Protein AF-A0A811QX84-F1 (afdb_monomer)

Sequence (58 aa):
MVGAGCKVKIWITDWFVQLNNKMGGDLKKIQTVGRYMIEIWKAAGMNLDRVEFLWSRA

Solvent-accessible surface area (backbone atoms only — not comparable to full-atom values): 3483 Å² total; per-residue (Å²): 96,63,94,75,72,40,75,46,76,47,76,45,51,48,57,62,42,30,76,67,47,45,81,78,39,38,56,71,60,46,50,50,51,51,53,50,51,53,54,50,44,51,75,72,66,55,64,64,94,42,44,45,83,44,70,51,77,128

Radius of gyration: 12.97 Å; C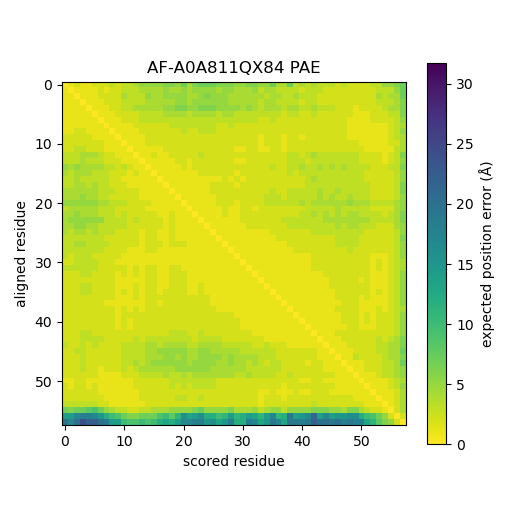α contacts (8 Å, |Δi|>4): 63; chains: 1; bounding box: 28×22×34 Å

InterPro domains:
  IPR014729 Rossmann-like alpha/beta/alpha sandwich fold [G3DSA:3.40.50.620] (1-58)
  IPR050489 Tyrosine--tRNA ligase [PTHR46264] (1-56)

Structure (mmCIF, N/CA/C/O backbone):
data_AF-A0A811QX84-F1
#
_entry.id   AF-A0A811QX84-F1
#
loop_
_atom_site.group_PDB
_atom_site.id
_atom_site.type_symbol
_atom_site.label_atom_id
_atom_site.label_alt_id
_atom_site.label_comp_id
_atom_site.label_asym_id
_atom_site.label_entity_id
_atom_site.label_seq_id
_atom_site.pdbx_PDB_ins_code
_atom_site.Cartn_x
_atom_site.Cartn_y
_atom_site.Cartn_z
_atom_site.occupancy
_atom_site.B_iso_or_equiv
_atom_site.auth_seq_id
_atom_site.auth_comp_id
_atom_site.auth_asym_id
_atom_site.auth_atom_id
_atom_site.pdbx_PDB_model_num
ATOM 1 N N . MET A 1 1 ? -1.072 -7.323 16.063 1.00 93.62 1 MET A N 1
ATOM 2 C CA . MET A 1 1 ? -1.045 -5.840 16.050 1.00 93.62 1 MET A CA 1
ATOM 3 C C . MET A 1 1 ? -2.446 -5.245 16.065 1.00 93.62 1 MET A C 1
ATOM 5 O O . MET A 1 1 ? -2.816 -4.696 17.089 1.00 93.62 1 MET A O 1
ATOM 9 N N . VAL A 1 2 ? -3.246 -5.390 14.998 1.00 96.25 2 VAL A N 1
ATOM 10 C CA . VAL A 1 2 ? -4.616 -4.829 14.959 1.00 96.25 2 VAL A CA 1
ATOM 11 C C . VAL A 1 2 ? -5.496 -5.372 16.092 1.00 96.25 2 VAL A C 1
ATOM 13 O O . VAL A 1 2 ? -6.074 -4.589 16.836 1.00 96.25 2 VAL A O 1
ATOM 16 N N . GLY A 1 3 ? -5.514 -6.695 16.305 1.00 96.19 3 GLY A N 1
ATOM 17 C CA . GLY A 1 3 ? -6.245 -7.313 17.426 1.00 96.19 3 GLY A CA 1
ATOM 18 C C . GLY A 1 3 ? -5.723 -6.936 18.821 1.00 96.19 3 GLY A C 1
ATOM 19 O O . GLY A 1 3 ? -6.416 -7.145 19.804 1.00 96.19 3 GLY A O 1
ATOM 20 N N . ALA A 1 4 ? -4.530 -6.340 18.903 1.00 97.38 4 ALA A N 1
ATOM 21 C CA . ALA A 1 4 ? -3.951 -5.809 20.138 1.00 97.38 4 ALA A CA 1
ATOM 22 C C . ALA A 1 4 ? -4.167 -4.285 20.284 1.00 97.38 4 ALA A C 1
ATOM 24 O O . ALA A 1 4 ? -3.545 -3.652 21.128 1.00 97.38 4 ALA A O 1
ATOM 25 N N . GLY A 1 5 ? -5.007 -3.673 19.438 1.00 96.94 5 GLY A N 1
ATOM 26 C CA . GLY A 1 5 ? -5.356 -2.250 19.503 1.00 96.94 5 GLY A CA 1
ATOM 27 C C . GLY A 1 5 ? -4.452 -1.301 18.705 1.00 96.94 5 GLY A C 1
ATOM 28 O O . GLY A 1 5 ? -4.744 -0.106 18.640 1.00 96.94 5 GLY A O 1
ATOM 29 N N . CYS A 1 6 ? -3.394 -1.789 18.048 1.00 97.50 6 CYS A N 1
ATOM 30 C CA . CYS A 1 6 ? -2.494 -0.939 17.264 1.00 97.50 6 CYS A CA 1
ATOM 31 C C . CYS A 1 6 ? -3.126 -0.492 15.935 1.00 97.50 6 CYS A C 1
ATOM 33 O O . CYS A 1 6 ? -3.783 -1.281 15.252 1.00 97.50 6 CYS A O 1
ATOM 35 N N . LYS A 1 7 ? -2.832 0.744 15.511 1.00 97.06 7 LYS A N 1
ATOM 36 C CA . LYS A 1 7 ? -2.938 1.149 14.100 1.00 97.06 7 LYS A CA 1
ATOM 37 C C . LYS A 1 7 ? -1.652 0.748 13.378 1.00 97.06 7 LYS A C 1
ATOM 39 O O . LYS A 1 7 ? -0.566 0.947 13.918 1.00 97.06 7 LYS A O 1
ATOM 44 N N . VAL A 1 8 ? -1.769 0.172 12.189 1.00 97.62 8 VAL A N 1
ATOM 45 C CA . VAL A 1 8 ? -0.634 -0.353 11.421 1.00 97.62 8 VAL A CA 1
ATOM 46 C C . VAL A 1 8 ? -0.453 0.473 10.155 1.00 97.62 8 VAL A C 1
ATOM 48 O O . VAL A 1 8 ? -1.418 0.763 9.455 1.00 97.62 8 VAL A O 1
ATOM 51 N N . LYS A 1 9 ? 0.794 0.826 9.843 1.00 97.06 9 LYS A N 1
ATOM 52 C CA . LYS A 1 9 ? 1.173 1.434 8.566 1.00 97.06 9 LYS A CA 1
ATOM 53 C C . LYS A 1 9 ? 2.046 0.441 7.810 1.00 97.06 9 LYS A C 1
ATOM 55 O O . LYS A 1 9 ? 3.054 -0.012 8.348 1.00 97.06 9 LYS A O 1
ATOM 60 N N . ILE A 1 10 ? 1.661 0.100 6.588 1.00 96.81 10 ILE A N 1
ATOM 61 C CA . ILE A 1 10 ? 2.432 -0.769 5.698 1.00 96.81 10 ILE A CA 1
ATOM 62 C C . ILE A 1 10 ? 3.094 0.114 4.647 1.00 96.81 10 ILE A C 1
ATOM 64 O O . ILE A 1 10 ? 2.416 0.813 3.896 1.00 96.81 10 ILE A O 1
ATOM 68 N N . TRP A 1 11 ? 4.423 0.088 4.607 1.00 96.88 11 TRP A N 1
ATOM 69 C CA . TRP A 1 11 ? 5.214 0.870 3.663 1.00 96.88 11 TRP A CA 1
ATOM 70 C C . TRP A 1 11 ? 5.488 0.064 2.389 1.00 96.88 11 TRP A C 1
ATOM 72 O O . TRP A 1 11 ? 6.154 -0.969 2.425 1.00 96.88 11 TRP A O 1
ATOM 82 N N . ILE A 1 12 ? 4.985 0.549 1.258 1.00 96.94 12 ILE A N 1
ATOM 83 C CA . ILE A 1 12 ? 5.283 0.055 -0.083 1.00 96.94 12 ILE A CA 1
ATOM 84 C C . ILE A 1 12 ? 6.534 0.783 -0.578 1.00 96.94 12 ILE A C 1
ATOM 86 O O .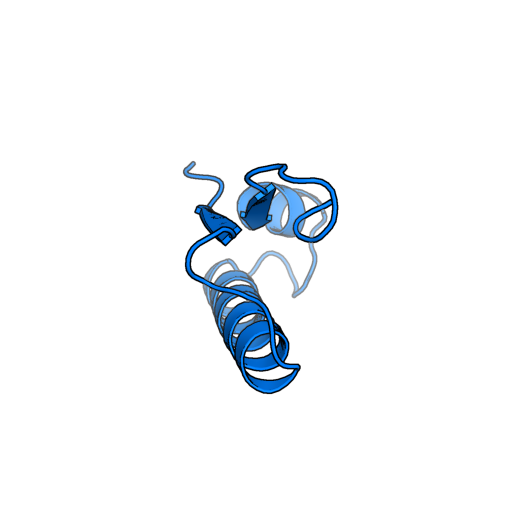 ILE A 1 12 ? 6.479 1.943 -0.981 1.00 96.94 12 ILE A O 1
ATOM 90 N N . THR A 1 13 ? 7.674 0.103 -0.501 1.00 95.88 13 THR A N 1
ATOM 91 C CA . THR A 1 13 ? 9.013 0.656 -0.750 1.00 95.88 13 THR A CA 1
ATOM 92 C C . THR A 1 13 ? 9.436 0.563 -2.225 1.00 95.88 13 THR A C 1
ATOM 94 O O . THR A 1 13 ? 10.483 0.001 -2.544 1.00 95.88 13 THR A O 1
ATOM 97 N N . ASP A 1 14 ? 8.633 1.089 -3.151 1.00 94.44 14 ASP A N 1
ATOM 98 C CA . ASP A 1 14 ? 8.892 1.010 -4.598 1.00 94.44 14 ASP A CA 1
ATOM 99 C C . ASP A 1 14 ? 10.259 1.578 -5.023 1.00 94.44 14 ASP A C 1
ATOM 101 O O . ASP A 1 14 ? 10.958 0.928 -5.804 1.00 94.44 14 ASP A O 1
ATOM 105 N N . TRP A 1 15 ? 10.709 2.695 -4.442 1.00 93.88 15 TRP A N 1
ATOM 106 C CA . TRP A 1 15 ? 12.050 3.243 -4.698 1.00 93.88 15 TRP A CA 1
ATOM 107 C C . TRP A 1 15 ? 13.177 2.299 -4.249 1.00 93.88 15 TRP A C 1
ATOM 109 O O . TRP A 1 15 ? 14.139 2.067 -4.978 1.00 93.88 15 TRP A O 1
ATOM 119 N N . PHE A 1 16 ? 13.058 1.680 -3.069 1.00 94.81 16 PHE A N 1
ATOM 120 C CA . PHE A 1 16 ? 14.062 0.714 -2.599 1.00 94.81 16 PHE A CA 1
ATOM 121 C C . PHE A 1 16 ? 14.064 -0.562 -3.440 1.00 94.81 16 PHE A C 1
ATOM 123 O O . PHE A 1 16 ? 15.108 -1.177 -3.650 1.00 94.81 16 PHE A O 1
ATOM 130 N N . VAL A 1 17 ? 12.899 -0.988 -3.925 1.00 95.44 17 VAL A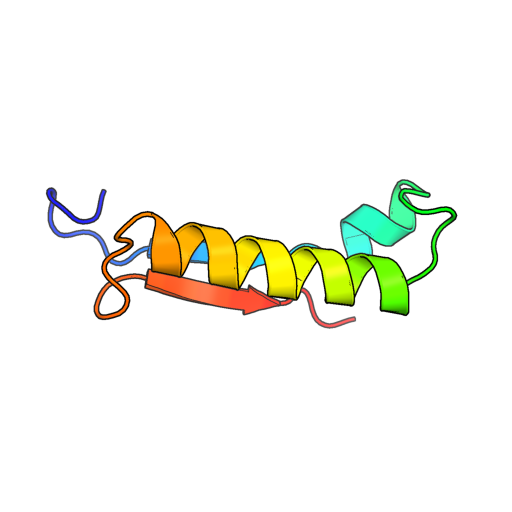 N 1
ATOM 131 C CA . VAL A 1 17 ? 12.794 -2.121 -4.849 1.00 95.44 17 VAL A CA 1
ATOM 132 C C . VAL A 1 17 ? 13.485 -1.782 -6.174 1.00 95.44 17 VAL A C 1
ATOM 134 O O . VAL A 1 17 ? 14.207 -2.629 -6.703 1.00 95.44 17 VAL A O 1
ATOM 137 N N . GLN A 1 18 ? 13.342 -0.543 -6.655 1.00 95.31 18 GLN A N 1
ATOM 138 C CA . GLN A 1 18 ? 14.041 -0.046 -7.839 1.00 95.31 18 GLN A CA 1
ATOM 139 C C . GLN A 1 18 ? 15.562 0.001 -7.635 1.00 95.31 18 GLN A C 1
ATOM 141 O O . GLN A 1 18 ? 16.290 -0.521 -8.477 1.00 95.31 18 GLN A O 1
ATOM 146 N N . LEU A 1 19 ? 16.044 0.536 -6.504 1.00 95.44 19 LEU A N 1
ATOM 147 C CA . LEU A 1 19 ? 17.473 0.562 -6.144 1.00 95.44 19 LEU A CA 1
ATOM 148 C C . LEU A 1 19 ? 18.102 -0.838 -6.124 1.00 95.44 19 LEU A C 1
ATOM 150 O O . LEU A 1 19 ? 19.259 -1.010 -6.492 1.00 95.44 19 LEU A O 1
ATOM 154 N N . ASN A 1 20 ? 17.325 -1.850 -5.738 1.00 97.06 20 ASN A N 1
ATOM 155 C CA . ASN A 1 20 ? 17.761 -3.246 -5.718 1.00 97.06 20 ASN A CA 1
ATOM 156 C C . ASN A 1 20 ? 17.633 -3.953 -7.080 1.00 97.06 20 ASN A C 1
ATOM 158 O O . ASN A 1 20 ? 17.696 -5.181 -7.140 1.00 97.06 20 ASN A O 1
ATOM 162 N N . ASN A 1 21 ? 17.403 -3.206 -8.163 1.00 96.62 21 ASN A N 1
ATOM 163 C CA . ASN A 1 21 ? 17.256 -3.703 -9.532 1.00 96.62 21 ASN A CA 1
ATOM 164 C C . ASN A 1 21 ? 16.200 -4.818 -9.698 1.00 96.62 21 ASN A C 1
ATOM 166 O O . ASN A 1 21 ? 16.234 -5.617 -10.639 1.00 96.62 21 ASN A O 1
ATOM 170 N N . LYS A 1 22 ? 15.222 -4.894 -8.786 1.00 97.62 22 LYS A N 1
ATOM 171 C CA . LYS A 1 22 ? 14.109 -5.838 -8.924 1.00 97.62 22 LYS A CA 1
ATOM 172 C C . LYS A 1 22 ? 13.253 -5.421 -10.110 1.00 97.62 22 LYS A C 1
ATOM 174 O O . LYS A 1 22 ? 13.085 -4.235 -10.380 1.00 97.62 22 LYS A O 1
ATOM 179 N N . MET A 1 23 ? 12.718 -6.407 -10.829 1.00 96.19 23 MET A N 1
ATOM 180 C CA . MET A 1 23 ? 11.973 -6.178 -12.076 1.00 96.19 23 MET A CA 1
ATOM 181 C C . MET A 1 23 ? 12.783 -5.392 -13.127 1.00 96.19 23 MET A C 1
ATOM 183 O O . MET A 1 23 ? 12.202 -4.682 -13.944 1.00 96.19 23 MET A O 1
ATOM 187 N N . GLY A 1 24 ? 14.119 -5.493 -13.087 1.00 97.38 24 GLY A N 1
ATOM 188 C CA . GLY A 1 24 ? 15.023 -4.738 -13.960 1.00 97.38 24 GLY A CA 1
ATOM 189 C C . GLY A 1 24 ? 15.025 -3.229 -13.696 1.00 97.38 24 GLY A C 1
ATOM 190 O O . GLY A 1 24 ? 15.300 -2.461 -14.611 1.00 97.38 24 GLY A O 1
ATOM 191 N N . GLY A 1 25 ? 14.629 -2.792 -12.494 1.00 96.12 25 GLY A N 1
ATOM 192 C CA . GLY A 1 25 ? 14.536 -1.371 -12.144 1.00 96.12 25 GLY A CA 1
ATOM 193 C C . GLY A 1 25 ? 13.338 -0.643 -12.772 1.00 96.12 25 GLY A C 1
ATOM 194 O O . GLY A 1 25 ? 13.238 0.582 -12.673 1.00 96.12 25 GLY A O 1
ATOM 195 N N . ASP A 1 26 ? 12.413 -1.372 -13.404 1.00 97.31 26 ASP A N 1
ATOM 196 C CA . ASP A 1 26 ? 11.206 -0.809 -14.011 1.00 97.31 26 ASP A CA 1
ATOM 197 C C . ASP A 1 26 ? 10.191 -0.409 -12.928 1.00 97.31 26 ASP A C 1
ATOM 199 O O . ASP A 1 26 ? 9.426 -1.231 -12.409 1.00 97.31 26 ASP A O 1
ATOM 203 N N . LEU A 1 27 ? 10.166 0.887 -12.606 1.00 95.50 27 LEU A N 1
ATOM 204 C CA . LEU A 1 27 ? 9.296 1.445 -11.572 1.00 95.50 27 LEU A CA 1
ATOM 205 C C . LEU A 1 27 ? 7.808 1.188 -11.847 1.00 95.50 27 LEU A C 1
ATOM 207 O O . LEU A 1 27 ? 7.047 0.935 -10.914 1.00 95.50 27 LEU A O 1
ATOM 211 N N . LYS A 1 28 ? 7.372 1.178 -13.113 1.00 96.06 28 LYS A N 1
ATOM 212 C CA . LYS A 1 28 ? 5.960 0.938 -13.449 1.00 96.06 28 LYS A CA 1
ATOM 213 C C . LYS A 1 28 ? 5.557 -0.496 -13.122 1.00 96.06 28 LYS A C 1
ATOM 215 O O . LYS A 1 28 ? 4.470 -0.719 -12.577 1.00 96.06 28 LYS A O 1
ATOM 220 N N . LYS A 1 29 ? 6.428 -1.469 -13.409 1.00 97.75 29 LYS A N 1
ATOM 221 C CA . LYS A 1 29 ? 6.209 -2.872 -13.020 1.00 97.75 29 LYS A CA 1
ATOM 222 C C . LYS A 1 29 ? 6.210 -3.030 -11.507 1.00 97.75 29 LYS A C 1
ATOM 224 O O . LYS A 1 29 ? 5.307 -3.668 -10.973 1.00 97.75 29 LYS A O 1
ATOM 229 N N . ILE A 1 30 ? 7.157 -2.399 -10.816 1.00 97.75 30 ILE A N 1
ATOM 230 C CA . ILE A 1 30 ? 7.244 -2.431 -9.349 1.00 97.75 30 ILE A CA 1
ATOM 231 C C . ILE A 1 30 ? 5.959 -1.892 -8.716 1.00 97.75 30 ILE A C 1
ATOM 233 O O . ILE A 1 30 ? 5.357 -2.557 -7.876 1.00 97.75 30 ILE A O 1
ATOM 237 N N . GLN A 1 31 ? 5.483 -0.730 -9.159 1.00 97.00 31 GLN A N 1
ATOM 238 C CA . GLN A 1 31 ? 4.248 -0.141 -8.646 1.00 97.00 31 GLN A CA 1
ATOM 239 C C . GLN A 1 31 ? 3.012 -0.976 -8.991 1.00 97.00 31 GLN A C 1
ATOM 241 O O . GLN A 1 31 ? 2.061 -1.035 -8.213 1.00 97.00 31 GLN A O 1
ATOM 246 N N . THR A 1 32 ? 3.016 -1.657 -10.137 1.00 97.94 32 THR A N 1
ATOM 247 C CA . THR A 1 32 ? 1.944 -2.595 -10.498 1.00 97.94 32 THR A CA 1
ATOM 248 C C . THR A 1 32 ? 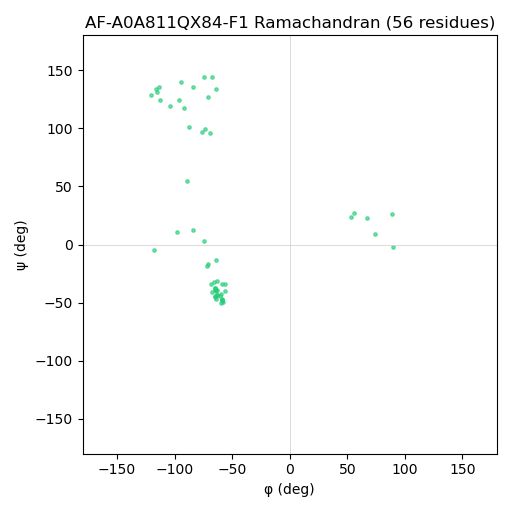1.905 -3.778 -9.536 1.00 97.94 32 THR A C 1
ATOM 250 O O . THR A 1 32 ? 0.838 -4.095 -9.016 1.00 97.94 32 THR A O 1
ATOM 253 N N . VAL A 1 33 ? 3.061 -4.362 -9.212 1.00 97.75 33 VAL A N 1
ATOM 254 C CA . VAL A 1 33 ? 3.164 -5.423 -8.199 1.00 97.75 33 VAL A CA 1
ATOM 255 C C . VAL A 1 33 ? 2.773 -4.906 -6.812 1.00 97.75 33 VAL A C 1
ATOM 257 O O . VAL A 1 33 ? 2.055 -5.591 -6.095 1.00 97.75 33 VAL A O 1
ATOM 260 N N . GLY A 1 34 ? 3.170 -3.687 -6.436 1.00 97.50 34 GLY A N 1
ATOM 261 C CA . GLY A 1 34 ? 2.776 -3.085 -5.159 1.00 97.50 34 GLY A CA 1
ATOM 262 C C . GLY A 1 34 ? 1.257 -2.928 -5.022 1.00 97.50 34 GLY A C 1
ATOM 263 O O . GLY A 1 34 ? 0.693 -3.310 -3.999 1.00 97.50 34 GLY A O 1
ATOM 264 N N . ARG A 1 35 ? 0.569 -2.455 -6.073 1.00 98.19 35 ARG A N 1
ATOM 265 C CA . ARG A 1 35 ? -0.906 -2.406 -6.110 1.00 98.19 35 ARG A CA 1
ATOM 266 C C . ARG A 1 35 ? -1.518 -3.803 -6.037 1.00 98.19 35 ARG A C 1
ATOM 268 O O . ARG A 1 35 ? -2.453 -4.010 -5.277 1.00 98.19 35 ARG A O 1
ATOM 275 N N . TYR A 1 36 ? -0.959 -4.763 -6.770 1.00 98.31 36 TYR A N 1
ATOM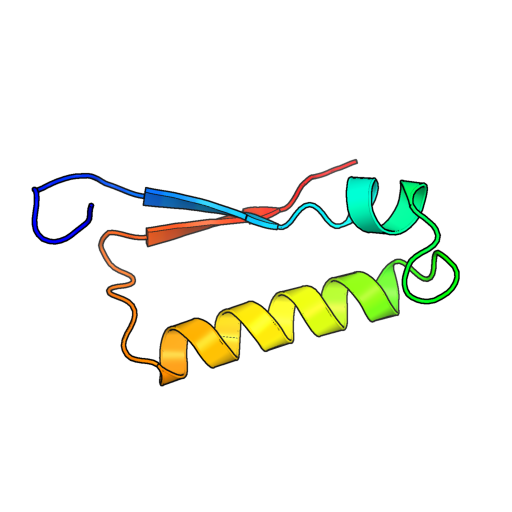 276 C CA . TYR A 1 36 ? -1.401 -6.155 -6.723 1.00 98.31 36 TYR A CA 1
ATOM 277 C C . TYR A 1 36 ? -1.284 -6.760 -5.312 1.00 98.31 36 TYR A C 1
ATOM 279 O O . TYR A 1 36 ? -2.226 -7.385 -4.834 1.00 98.31 36 TYR A O 1
ATOM 287 N N . MET A 1 37 ? -0.182 -6.507 -4.598 1.00 98.12 37 MET A N 1
ATOM 288 C CA . MET A 1 37 ? -0.006 -6.950 -3.208 1.00 98.12 37 MET A CA 1
ATOM 289 C C . MET A 1 37 ? -1.033 -6.321 -2.260 1.00 98.12 37 MET A C 1
ATOM 291 O O . MET A 1 37 ? -1.556 -7.013 -1.388 1.00 98.12 37 MET A O 1
ATOM 295 N N . ILE A 1 38 ? -1.371 -5.040 -2.455 1.00 97.81 38 ILE A N 1
ATOM 296 C CA . ILE A 1 38 ? -2.450 -4.381 -1.704 1.00 97.81 38 ILE A CA 1
ATOM 297 C C . ILE A 1 38 ? -3.780 -5.111 -1.910 1.00 97.81 38 ILE A C 1
ATOM 299 O O . ILE A 1 38 ? -4.465 -5.403 -0.930 1.00 97.81 38 ILE A O 1
ATOM 303 N N . GLU A 1 39 ? -4.134 -5.450 -3.150 1.00 98.31 39 GLU A N 1
ATOM 304 C CA . GLU A 1 39 ? -5.372 -6.188 -3.429 1.00 98.31 39 GLU A CA 1
ATOM 305 C C . GLU A 1 39 ? -5.360 -7.605 -2.833 1.00 98.31 39 GLU A C 1
ATOM 307 O O . GLU A 1 39 ? -6.368 -8.030 -2.270 1.00 98.31 39 GLU A O 1
ATOM 312 N N . ILE A 1 40 ? -4.218 -8.306 -2.845 1.00 98.38 40 ILE A N 1
ATOM 313 C CA . ILE A 1 40 ? -4.078 -9.601 -2.156 1.00 98.38 40 ILE A CA 1
ATOM 314 C C . ILE A 1 40 ? -4.360 -9.456 -0.659 1.00 98.38 40 ILE A C 1
ATOM 316 O O . ILE A 1 40 ? -5.113 -10.246 -0.094 1.00 98.38 40 ILE A O 1
ATOM 320 N N . TRP A 1 41 ? -3.775 -8.457 0.002 1.00 97.75 41 TRP A N 1
ATOM 321 C CA . TRP A 1 41 ? -3.980 -8.259 1.436 1.00 97.75 41 TRP A CA 1
ATOM 322 C C . TRP A 1 41 ? -5.428 -7.912 1.783 1.00 97.75 41 TRP A C 1
ATOM 324 O O . TRP A 1 41 ? -5.946 -8.412 2.781 1.00 97.75 41 TRP A O 1
ATOM 334 N N . LYS A 1 42 ? -6.102 -7.114 0.948 1.00 96.81 42 LYS A N 1
ATOM 335 C CA . LYS A 1 42 ? -7.544 -6.866 1.081 1.00 96.81 42 LYS A CA 1
ATOM 336 C C . LYS A 1 42 ? -8.337 -8.168 0.971 1.00 96.8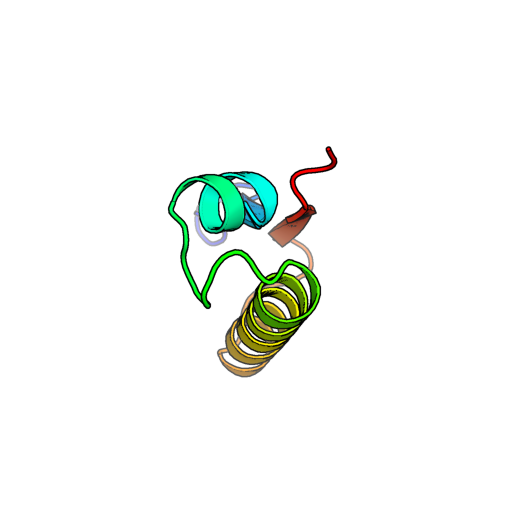1 42 LYS A C 1
ATOM 338 O O . LYS A 1 42 ? -9.134 -8.467 1.856 1.00 96.81 42 LYS A O 1
ATOM 343 N N . ALA A 1 43 ? -8.076 -8.964 -0.067 1.00 97.94 43 ALA A N 1
ATOM 344 C CA . ALA A 1 43 ? -8.752 -10.240 -0.295 1.00 97.94 43 ALA A CA 1
ATOM 345 C C . ALA A 1 43 ? -8.490 -11.262 0.826 1.00 97.94 43 ALA A C 1
ATOM 347 O O . ALA A 1 43 ? -9.370 -12.048 1.164 1.00 97.94 43 ALA A O 1
ATOM 348 N N . ALA A 1 44 ? -7.312 -11.214 1.452 1.00 97.75 44 ALA A N 1
ATOM 349 C CA . ALA A 1 44 ? -6.950 -12.049 2.594 1.00 97.75 44 ALA A CA 1
ATOM 350 C C . ALA A 1 44 ? -7.623 -11.631 3.923 1.00 97.75 44 ALA A C 1
ATOM 352 O O . ALA A 1 44 ? -7.334 -12.226 4.960 1.00 97.75 44 ALA A O 1
ATOM 353 N N . GLY A 1 45 ? -8.505 -10.622 3.923 1.00 96.00 45 GLY A N 1
ATOM 354 C CA . GLY A 1 45 ? -9.289 -10.220 5.097 1.00 96.00 45 GLY A CA 1
ATOM 355 C C . GLY A 1 45 ? -8.610 -9.187 6.001 1.00 96.00 45 GLY A C 1
ATOM 356 O O . GLY A 1 45 ? -8.883 -9.132 7.201 1.00 96.00 45 GLY A O 1
ATOM 357 N N . MET A 1 46 ? -7.707 -8.365 5.460 1.00 95.44 46 MET A N 1
ATOM 358 C CA . MET A 1 46 ? -7.068 -7.295 6.228 1.00 95.44 46 MET A CA 1
ATOM 359 C C . MET A 1 46 ? -8.085 -6.243 6.700 1.00 95.44 46 MET A C 1
ATOM 361 O O . MET A 1 46 ? -8.892 -5.745 5.921 1.00 95.44 46 MET A O 1
ATOM 365 N N . ASN A 1 47 ? -8.009 -5.855 7.977 1.00 95.38 47 ASN A N 1
ATOM 366 C CA . ASN A 1 47 ? -8.861 -4.806 8.541 1.00 95.38 47 ASN A CA 1
ATOM 367 C C . ASN A 1 47 ? -8.381 -3.408 8.101 1.00 95.38 47 ASN A C 1
ATOM 369 O O . ASN A 1 47 ? -7.472 -2.835 8.709 1.00 95.38 47 ASN A O 1
ATOM 373 N N . LEU A 1 48 ? -9.010 -2.864 7.058 1.00 94.94 48 LEU A N 1
ATOM 374 C CA . LEU A 1 48 ? -8.639 -1.588 6.437 1.00 94.94 48 LEU A CA 1
ATOM 375 C C . LEU A 1 48 ? -8.947 -0.354 7.300 1.00 94.94 48 LEU A C 1
ATOM 377 O O . LEU A 1 48 ? -8.335 0.687 7.087 1.00 94.94 48 LEU A O 1
ATOM 381 N N . ASP A 1 49 ? -9.790 -0.463 8.330 1.00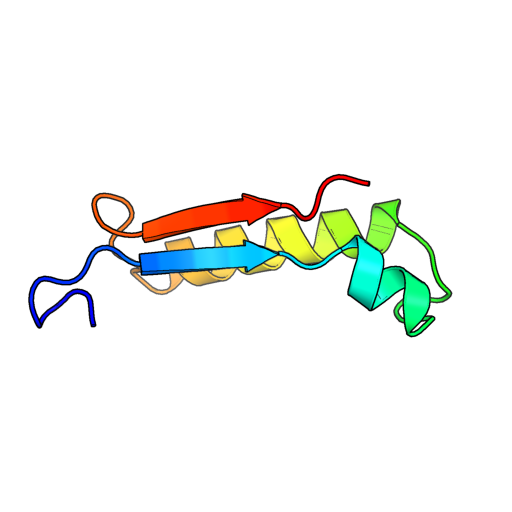 96.62 49 ASP A N 1
ATOM 382 C CA . ASP A 1 49 ? -10.055 0.652 9.257 1.00 96.62 49 ASP A CA 1
ATOM 383 C C . ASP A 1 49 ? -8.862 0.930 10.186 1.00 96.62 49 ASP A C 1
ATOM 385 O O . ASP A 1 49 ? -8.753 1.981 10.826 1.00 96.62 49 ASP A O 1
ATOM 389 N N . ARG A 1 50 ? -7.965 -0.053 10.313 1.00 97.31 50 ARG A N 1
ATOM 390 C CA . ARG A 1 50 ? -6.805 -0.022 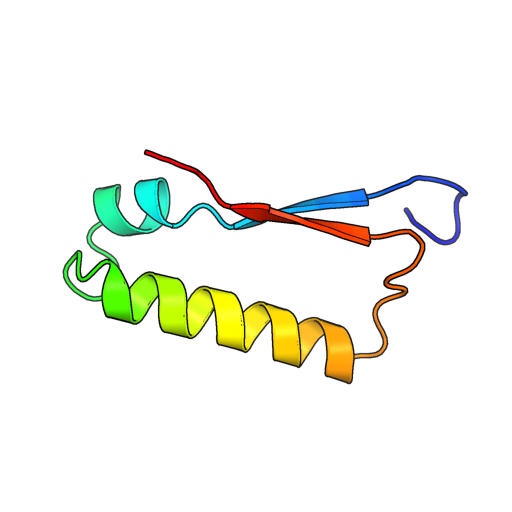11.214 1.00 97.31 50 ARG A CA 1
ATOM 391 C C . ARG A 1 50 ? -5.474 -0.109 10.473 1.00 97.31 50 ARG A C 1
ATOM 393 O O . ARG A 1 50 ? -4.435 -0.009 11.133 1.00 97.31 50 ARG A O 1
ATOM 400 N N . VAL A 1 51 ? -5.494 -0.291 9.151 1.00 97.81 51 VAL A N 1
ATOM 401 C CA . VAL A 1 51 ? -4.302 -0.427 8.309 1.00 97.81 51 VAL A CA 1
ATOM 402 C C . VAL A 1 51 ? -4.265 0.664 7.244 1.00 97.81 51 VAL A C 1
ATOM 404 O O . VAL A 1 51 ? -5.209 0.836 6.486 1.00 97.81 51 VAL A O 1
ATOM 407 N N . GLU A 1 52 ? -3.136 1.362 7.153 1.00 97.31 52 GLU A N 1
ATOM 408 C CA . GLU A 1 52 ? -2.864 2.371 6.128 1.00 97.31 52 GLU A CA 1
ATOM 409 C C . GLU A 1 52 ? -1.692 1.925 5.244 1.00 97.31 52 GLU A C 1
ATOM 411 O O . GLU A 1 52 ? -0.648 1.510 5.752 1.00 97.31 52 GLU A O 1
ATOM 416 N N . PHE A 1 53 ? -1.841 2.039 3.922 1.00 97.12 53 PHE A N 1
ATOM 417 C CA . PHE A 1 53 ? -0.761 1.788 2.967 1.00 97.12 53 PHE A CA 1
ATOM 418 C C . PHE A 1 53 ? -0.084 3.101 2.579 1.00 97.12 53 PHE A C 1
ATOM 420 O O . PHE A 1 53 ? -0.731 4.017 2.076 1.00 97.12 53 PHE A O 1
ATOM 427 N N . LEU A 1 54 ? 1.229 3.174 2.775 1.00 96.75 54 LEU A N 1
ATOM 428 C CA . LEU A 1 54 ? 2.049 4.334 2.443 1.00 96.75 54 LEU A CA 1
ATOM 429 C C . LEU A 1 54 ? 3.033 3.963 1.344 1.00 96.75 54 LEU A C 1
ATOM 431 O O . LEU A 1 54 ? 3.723 2.960 1.457 1.00 96.75 54 LEU A O 1
ATOM 435 N N . TRP A 1 55 ? 3.122 4.776 0.300 1.00 96.31 55 TRP A N 1
ATOM 436 C CA . TRP A 1 55 ? 4.096 4.580 -0.771 1.00 96.31 55 TRP A CA 1
ATOM 437 C C . TRP A 1 55 ? 5.353 5.398 -0.503 1.00 96.31 55 TRP A C 1
ATOM 439 O O . TRP A 1 55 ? 5.253 6.554 -0.078 1.00 96.31 55 TRP A O 1
ATOM 449 N N . SER A 1 56 ? 6.519 4.815 -0.777 1.00 89.50 56 SER A N 1
ATOM 450 C CA . SER A 1 56 ? 7.784 5.538 -0.748 1.00 89.50 56 SER A CA 1
ATOM 451 C C . SER A 1 56 ? 7.825 6.534 -1.899 1.00 89.50 56 SER A C 1
ATOM 453 O O . SER A 1 56 ? 8.121 6.184 -3.032 1.00 89.50 56 SER A O 1
ATOM 455 N N . ARG A 1 57 ? 7.465 7.788 -1.635 1.00 67.75 57 ARG A N 1
ATOM 456 C CA . ARG A 1 57 ? 7.615 8.839 -2.642 1.00 67.75 57 ARG A CA 1
ATOM 457 C C . ARG A 1 57 ? 9.105 9.136 -2.803 1.00 67.75 57 ARG A C 1
ATOM 459 O O . ARG A 1 57 ? 9.775 9.374 -1.798 1.00 67.75 57 ARG A O 1
ATOM 466 N N . ALA A 1 58 ? 9.587 9.078 -4.040 1.00 55.88 58 ALA A N 1
ATOM 467 C CA . ALA A 1 58 ? 10.802 9.774 -4.445 1.00 55.88 58 ALA A CA 1
ATOM 468 C C . ALA A 1 58 ? 10.498 11.268 -4.611 1.00 55.88 58 ALA A C 1
ATOM 470 O O . ALA A 1 58 ? 9.356 11.580 -5.031 1.00 55.88 58 ALA A O 1
#

Mean predicted aligned error: 2.61 Å

Nearest PDB structures (foldseek):
  7rot-assembly1_B  TM=9.617E-01  e=2.439E-04  Plasmodium falciparum 3D7
  5usf-assembly1_A  TM=9.712E-01  e=4.573E-04  Leishmania donovani BPK282A1
  2j5b-assembly1_B  TM=9.900E-01  e=7.995E-04  Acanthamoeba polyphaga mimivirus
  2j5b-assembly1_A  TM=9.908E-01  e=7.995E-04  Acanthamoeba polyphaga mimivirus
  2cya-assembly1_A-2  TM=9.412E-01  e=5.658E-02  Aeropyrum pernix

Organism: NCBI:txid42256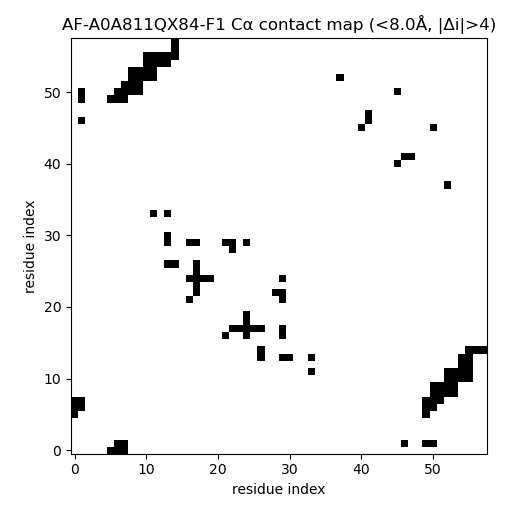4

pLDDT: mean 95.42, std 6.61, range [55.88, 98.38]

Secondary structure (DSSP, 8-state):
-GGGT--EEEEE-HHHHHHTTGGGG-HHHHHHHHHHHHHHHHHTT--TTTEEEEE---

Foldseek 3Di:
DVVVVAQEEAELELVVCLVVCPVNSPSVVSVVVVVVVVVVCVVVPDDPVRYHYHYDDD